Protein AF-A0A2E2Z7E1-F1 (afdb_monomer)

Secondary structure (DSSP, 8-state):
-EEGGG-EE-S-GGG--HHHHHHHHHHHHTT--PPEEEETT-EEEE-HHHHHHHHHHSSS-EE-EEEETT--HHHHHHHHHHHHHHHHHHHHHHHHHT--------------HHHHHHHHHHH-

Structure (mmCIF, N/CA/C/O backbone):
data_AF-A0A2E2Z7E1-F1
#
_entry.id   AF-A0A2E2Z7E1-F1
#
loop_
_atom_site.group_PDB
_atom_site.id
_atom_site.type_symbol
_atom_site.label_atom_id
_atom_site.label_alt_id
_atom_site.label_comp_id
_atom_site.label_asym_id
_atom_site.label_entity_id
_atom_site.label_seq_id
_atom_site.pdbx_PDB_ins_code
_atom_site.Cartn_x
_atom_site.Cartn_y
_atom_site.Cartn_z
_atom_site.occupancy
_atom_site.B_iso_or_equiv
_atom_site.auth_seq_id
_atom_site.auth_comp_id
_atom_site.auth_asym_id
_atom_site.auth_atom_id
_atom_site.pdbx_PDB_model_num
ATOM 1 N N . MET A 1 1 ? -12.398 -5.822 -0.061 1.00 83.50 1 MET A N 1
ATOM 2 C CA . MET A 1 1 ? -12.582 -4.404 0.315 1.00 83.50 1 MET A CA 1
ATOM 3 C C . MET A 1 1 ? -12.832 -4.373 1.804 1.00 83.50 1 MET A C 1
ATOM 5 O O . MET A 1 1 ? -13.406 -5.335 2.293 1.00 83.50 1 MET A O 1
ATOM 9 N N . GLU A 1 2 ? -12.399 -3.321 2.484 1.00 91.56 2 GLU A N 1
ATOM 10 C CA . GLU A 1 2 ? -12.551 -3.140 3.934 1.00 91.56 2 GLU A CA 1
ATOM 11 C C . GLU A 1 2 ? -12.683 -1.641 4.247 1.00 91.56 2 GLU A C 1
ATOM 13 O O . GLU A 1 2 ? -12.263 -0.828 3.424 1.00 91.56 2 GLU A O 1
ATOM 18 N N . LEU A 1 3 ? -13.276 -1.257 5.381 1.00 92.44 3 LEU A N 1
ATOM 19 C CA . LEU A 1 3 ? -13.330 0.150 5.799 1.00 92.44 3 LEU A CA 1
ATOM 20 C C . LEU A 1 3 ? -11.930 0.675 6.123 1.00 92.44 3 LEU A C 1
ATOM 22 O O . LEU A 1 3 ? -11.125 -0.017 6.746 1.00 92.44 3 LEU A O 1
ATOM 26 N N . ALA A 1 4 ? -11.640 1.913 5.721 1.00 90.69 4 ALA A N 1
ATOM 27 C CA . ALA A 1 4 ? -10.351 2.533 6.007 1.00 90.69 4 ALA A CA 1
ATOM 28 C C . ALA A 1 4 ? -10.091 2.640 7.519 1.00 90.69 4 ALA A C 1
ATOM 30 O O . ALA A 1 4 ? -8.958 2.434 7.954 1.00 90.69 4 ALA A O 1
ATOM 31 N N . SER A 1 5 ? -11.128 2.888 8.322 1.00 93.25 5 SER A N 1
ATOM 32 C CA . SER A 1 5 ? -11.037 2.931 9.787 1.00 93.25 5 SER A CA 1
ATOM 33 C C . SER A 1 5 ? -10.616 1.603 10.431 1.00 93.25 5 SER A C 1
ATOM 35 O O . SER A 1 5 ? -10.046 1.612 11.521 1.00 93.25 5 SER A O 1
ATOM 37 N N . ASN A 1 6 ? -10.845 0.471 9.756 1.00 94.50 6 ASN A N 1
ATOM 38 C CA . ASN A 1 6 ? -10.499 -0.860 10.257 1.00 94.50 6 ASN A CA 1
ATOM 39 C C . ASN A 1 6 ? -9.029 -1.235 10.009 1.00 94.50 6 ASN A C 1
ATOM 41 O O . ASN A 1 6 ? -8.553 -2.225 10.565 1.00 94.50 6 ASN A O 1
ATOM 45 N N . LEU A 1 7 ? -8.304 -0.477 9.178 1.00 93.75 7 LEU A N 1
ATOM 46 C CA . LEU A 1 7 ? -6.908 -0.767 8.854 1.00 93.75 7 LEU A CA 1
ATOM 47 C C . LEU A 1 7 ? -5.963 -0.150 9.889 1.00 93.75 7 LEU A C 1
ATOM 49 O O . LEU A 1 7 ? -6.107 1.015 10.262 1.00 93.75 7 LEU A O 1
ATOM 53 N N . GLN A 1 8 ? -4.962 -0.918 10.316 1.00 93.12 8 GLN A N 1
ATOM 54 C CA . GLN A 1 8 ? -4.042 -0.526 11.382 1.00 93.12 8 GLN A CA 1
ATOM 55 C C . GLN A 1 8 ? -2.685 -0.109 10.797 1.00 93.12 8 GLN A C 1
ATOM 57 O O . GLN A 1 8 ? -1.950 -0.954 10.286 1.00 93.12 8 GLN A O 1
ATOM 62 N N . PRO A 1 9 ? -2.312 1.181 10.820 1.00 92.12 9 PRO A N 1
ATOM 63 C CA . PRO A 1 9 ? -0.994 1.602 10.358 1.00 92.12 9 PRO A CA 1
ATOM 64 C C . PRO A 1 9 ? 0.110 1.051 11.270 1.00 92.12 9 PRO A C 1
ATOM 66 O O . PRO A 1 9 ? 0.034 1.199 12.488 1.00 92.12 9 PRO A O 1
ATOM 69 N N . CYS A 1 10 ? 1.156 0.457 10.684 1.00 87.88 10 CYS A N 1
ATOM 70 C CA . CYS A 1 10 ? 2.320 -0.023 11.442 1.00 87.88 10 CYS A CA 1
ATOM 71 C C . CYS A 1 10 ? 3.495 0.975 11.452 1.00 87.88 10 CYS A C 1
ATOM 73 O O . CYS A 1 10 ? 4.420 0.831 12.249 1.00 87.88 10 CYS A O 1
ATOM 75 N N . GLN A 1 11 ? 3.466 1.990 10.579 1.00 86.62 11 GLN A N 1
ATOM 76 C CA . GLN A 1 11 ? 4.446 3.082 10.538 1.00 86.62 11 GLN A CA 1
ATOM 77 C C . GLN A 1 11 ? 4.068 4.233 11.475 1.00 86.62 11 GLN A C 1
ATOM 79 O O . GLN A 1 11 ? 2.885 4.553 11.625 1.00 86.62 11 GLN A O 1
ATOM 84 N N . ASN A 1 12 ? 5.076 4.905 12.037 1.00 87.50 12 ASN A N 1
ATOM 85 C CA . ASN A 1 12 ? 4.867 6.086 12.870 1.00 87.50 12 ASN A CA 1
ATOM 86 C C . ASN A 1 12 ? 4.373 7.254 12.014 1.00 87.50 12 ASN A C 1
ATOM 88 O O . ASN A 1 12 ? 4.818 7.434 10.885 1.00 87.50 12 ASN A O 1
ATOM 92 N N . GLN A 1 13 ? 3.505 8.097 12.574 1.00 87.31 13 GLN A N 1
ATOM 93 C CA . GLN A 1 13 ? 2.973 9.278 11.878 1.00 87.31 13 GLN A CA 1
ATOM 94 C C . GLN A 1 13 ? 4.071 10.262 11.432 1.00 87.31 13 GLN A C 1
ATOM 96 O O . GLN A 1 13 ? 3.912 10.956 10.435 1.00 87.31 13 GLN A O 1
ATOM 101 N N . GLU A 1 14 ? 5.218 10.287 12.111 1.00 92.38 14 GLU A N 1
ATOM 102 C CA . GLU A 1 14 ? 6.371 11.120 11.734 1.00 92.38 14 GLU A CA 1
ATOM 103 C C . GLU A 1 14 ? 6.986 10.722 10.378 1.00 92.38 14 GLU A C 1
ATOM 105 O O . GLU A 1 14 ? 7.565 11.562 9.690 1.00 92.38 14 GLU A O 1
ATOM 110 N N . ASP A 1 15 ? 6.803 9.470 9.944 1.00 90.44 15 ASP A N 1
ATOM 111 C CA . ASP A 1 15 ? 7.285 8.967 8.651 1.00 90.44 15 ASP A CA 1
ATOM 112 C C . ASP A 1 15 ? 6.387 9.411 7.472 1.00 90.44 15 ASP A C 1
ATOM 114 O O . ASP A 1 15 ? 6.657 9.127 6.293 1.00 90.44 15 ASP A O 1
ATOM 118 N N . TYR A 1 16 ? 5.277 10.098 7.764 1.00 92.19 16 TYR A N 1
ATOM 119 C CA . TYR A 1 16 ? 4.256 10.429 6.783 1.00 92.19 16 TYR A CA 1
ATOM 120 C C . TYR A 1 16 ? 4.632 11.731 6.087 1.00 92.19 16 TYR A C 1
ATOM 122 O O . TYR A 1 16 ? 4.709 12.805 6.675 1.00 92.19 16 TYR A O 1
ATOM 130 N N . GLN A 1 17 ? 4.860 11.637 4.779 1.00 93.75 17 GLN A N 1
ATOM 131 C CA . GLN A 1 17 ? 5.264 12.780 3.973 1.00 93.75 17 GLN A CA 1
ATOM 132 C C . GLN A 1 17 ? 4.028 13.397 3.332 1.00 93.75 17 GLN A C 1
ATOM 134 O O . GLN A 1 17 ? 3.398 12.776 2.471 1.00 93.75 17 GLN A O 1
ATOM 139 N N . HIS A 1 18 ? 3.716 14.634 3.714 1.00 93.69 18 HIS A N 1
ATOM 140 C CA . HIS A 1 18 ? 2.547 15.353 3.209 1.00 93.69 18 HIS A CA 1
ATOM 141 C C . HIS A 1 18 ? 2.519 15.419 1.672 1.00 93.69 18 HIS A C 1
ATOM 143 O O . HIS A 1 18 ? 1.496 15.139 1.057 1.00 93.69 18 HIS A O 1
ATOM 149 N N . GLU A 1 19 ? 3.665 15.657 1.027 1.00 94.75 19 GLU A N 1
ATOM 150 C CA . GLU A 1 19 ? 3.772 15.675 -0.440 1.00 94.75 19 GLU A CA 1
ATOM 151 C C . GLU A 1 19 ? 3.325 14.355 -1.093 1.00 94.75 19 GLU A C 1
ATOM 153 O O . GLU A 1 19 ? 2.675 14.358 -2.142 1.00 94.75 19 GLU A O 1
ATOM 158 N N . LYS A 1 20 ? 3.628 13.209 -0.464 1.00 93.81 20 LYS A N 1
ATOM 159 C CA . LYS A 1 20 ? 3.196 11.893 -0.955 1.00 93.81 20 LYS A CA 1
ATOM 160 C C . LYS A 1 20 ? 1.689 11.716 -0.805 1.00 93.81 20 LYS A C 1
ATOM 162 O O . LYS A 1 20 ? 1.070 11.195 -1.728 1.00 93.81 20 LYS A O 1
ATOM 167 N N . ILE A 1 21 ? 1.108 12.163 0.307 1.00 94.19 21 ILE A N 1
ATOM 168 C CA . ILE A 1 21 ? -0.342 12.120 0.561 1.00 94.19 21 ILE A CA 1
ATOM 169 C C . ILE A 1 21 ? -1.076 12.949 -0.499 1.00 94.19 21 ILE A C 1
ATOM 171 O O . ILE A 1 21 ? -1.946 12.424 -1.195 1.00 94.19 21 ILE A O 1
ATOM 175 N N . THR A 1 22 ? -0.643 14.192 -0.721 1.00 94.31 22 THR A N 1
ATOM 176 C CA . THR A 1 22 ? -1.209 15.082 -1.746 1.00 94.31 22 THR A CA 1
ATOM 177 C C . THR A 1 22 ? -1.100 14.479 -3.143 1.00 94.31 22 THR A C 1
ATOM 179 O O . THR A 1 22 ? -2.066 14.475 -3.904 1.00 94.31 22 THR A O 1
ATOM 182 N N . ARG A 1 23 ? 0.046 13.874 -3.486 1.00 93.69 23 ARG A N 1
ATOM 183 C CA . ARG A 1 23 ? 0.197 13.166 -4.764 1.00 93.69 23 ARG A CA 1
ATOM 184 C C . ARG A 1 23 ? -0.792 12.004 -4.901 1.00 93.69 23 ARG A C 1
ATOM 186 O O . ARG A 1 23 ? -1.327 11.798 -5.988 1.00 93.69 23 ARG A O 1
ATOM 193 N N . LYS A 1 24 ? -1.038 11.234 -3.834 1.00 94.19 24 LYS A N 1
ATOM 194 C CA . LYS A 1 24 ? -2.019 10.135 -3.853 1.00 94.19 24 LYS A CA 1
ATOM 195 C C . LYS A 1 24 ? -3.450 10.640 -4.010 1.00 94.19 24 LYS A C 1
ATOM 197 O O . LYS A 1 24 ? -4.214 10.003 -4.728 1.00 94.19 24 LYS A O 1
ATOM 202 N N . TYR A 1 25 ? -3.781 11.786 -3.426 1.00 94.31 25 TYR A N 1
ATOM 203 C CA . TYR A 1 25 ? -5.082 12.427 -3.601 1.00 94.31 25 TYR A CA 1
ATOM 204 C C . TYR A 1 25 ? -5.345 12.817 -5.065 1.00 94.31 25 TYR A C 1
ATOM 206 O O . TYR A 1 25 ? -6.388 12.477 -5.623 1.00 94.31 25 TYR A O 1
ATOM 214 N N . GLU A 1 26 ? -4.373 13.441 -5.738 1.00 93.88 26 GLU A N 1
ATOM 215 C CA . GLU A 1 26 ? -4.515 13.800 -7.158 1.00 93.88 26 GLU A CA 1
ATOM 216 C C . GLU A 1 26 ? -4.616 12.569 -8.076 1.00 93.88 26 GLU A C 1
ATOM 2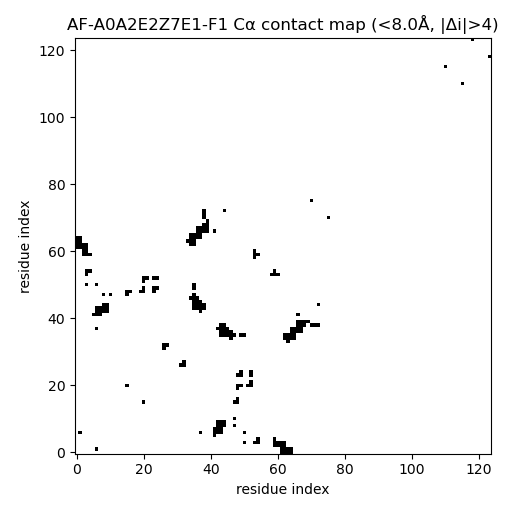18 O O . GLU A 1 26 ? -5.405 12.567 -9.020 1.00 93.88 26 GLU A O 1
ATOM 223 N N . MET A 1 27 ? -3.8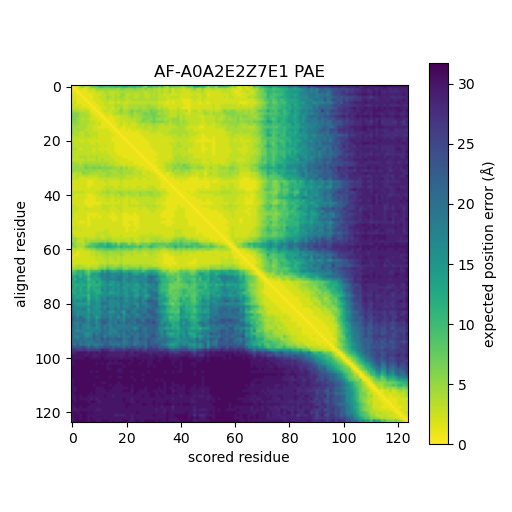86 11.486 -7.776 1.00 91.06 27 MET A N 1
ATOM 224 C CA . MET A 1 27 ? -4.036 10.210 -8.496 1.00 91.06 27 MET A CA 1
ATOM 225 C C . MET A 1 27 ? -5.438 9.611 -8.309 1.00 91.06 27 MET A C 1
ATOM 227 O O . MET A 1 27 ? -6.052 9.140 -9.268 1.00 91.06 27 MET A O 1
ATOM 231 N N . PHE A 1 28 ? -5.981 9.676 -7.093 1.00 90.38 28 PHE A N 1
ATOM 232 C CA . PHE A 1 28 ? -7.309 9.149 -6.797 1.00 90.38 28 PHE A CA 1
ATOM 233 C C . PHE A 1 28 ? -8.413 9.876 -7.576 1.00 90.38 28 PHE A C 1
ATOM 235 O O . PHE A 1 28 ? -9.303 9.227 -8.124 1.00 90.38 28 PHE A O 1
ATOM 242 N N . LYS A 1 29 ? -8.324 11.208 -7.711 1.00 89.94 29 LYS A N 1
ATOM 243 C CA . LYS A 1 29 ? -9.284 12.015 -8.492 1.00 89.94 29 LYS A CA 1
ATOM 244 C C . LYS A 1 29 ? -9.414 11.577 -9.949 1.00 89.94 29 LYS A C 1
ATOM 246 O O . LYS A 1 29 ? -10.489 11.711 -10.527 1.00 89.94 29 LYS A O 1
ATOM 251 N N . VAL A 1 30 ? -8.336 11.065 -10.542 1.00 92.81 30 VAL A N 1
ATOM 252 C CA . VAL A 1 30 ? -8.332 10.551 -11.922 1.00 92.81 30 VAL A CA 1
ATOM 253 C C . VAL A 1 30 ? -8.637 9.049 -11.997 1.00 92.81 30 VAL A C 1
ATOM 255 O O . VAL A 1 30 ? -8.418 8.423 -13.032 1.00 92.81 30 VAL A O 1
ATOM 258 N N . GLY A 1 31 ? -9.145 8.460 -10.910 1.00 86.06 31 GLY A N 1
ATOM 259 C CA . GLY A 1 31 ? -9.536 7.053 -10.831 1.00 86.06 31 GLY A CA 1
ATOM 260 C C . GLY A 1 31 ? -8.370 6.079 -10.649 1.00 86.06 31 GLY A C 1
ATOM 261 O O . GLY A 1 31 ? -8.558 4.877 -10.822 1.00 86.06 31 GLY A O 1
ATOM 262 N N . GLN A 1 32 ? -7.169 6.560 -10.312 1.00 87.75 32 GLN A N 1
ATOM 263 C CA . GLN A 1 32 ? -6.014 5.702 -10.047 1.00 87.75 32 GLN A CA 1
ATOM 264 C C . GLN A 1 32 ? -5.879 5.440 -8.548 1.00 87.75 32 GLN A C 1
ATOM 266 O O . GLN A 1 32 ? -5.433 6.299 -7.785 1.00 87.75 32 GLN A O 1
ATOM 271 N N . PHE A 1 33 ? -6.229 4.225 -8.131 1.00 88.19 33 PHE A N 1
ATOM 272 C CA . PHE A 1 33 ? -6.024 3.769 -6.764 1.00 88.19 33 PHE A CA 1
ATOM 273 C C . PHE A 1 33 ? -5.500 2.340 -6.739 1.00 88.19 33 PHE A C 1
ATOM 275 O O . PHE A 1 33 ? -6.218 1.382 -7.022 1.00 88.19 33 PHE A O 1
ATOM 282 N N . ASP A 1 34 ? -4.237 2.207 -6.358 1.00 89.12 34 ASP A N 1
ATOM 283 C CA . ASP A 1 34 ? -3.657 0.912 -6.040 1.00 89.12 34 ASP A CA 1
ATOM 284 C C . ASP A 1 34 ? -4.266 0.395 -4.717 1.00 89.12 34 ASP A C 1
ATOM 286 O O . ASP A 1 34 ? -4.478 1.198 -3.799 1.00 89.12 34 ASP A O 1
ATOM 290 N N . PRO A 1 35 ? -4.477 -0.919 -4.541 1.00 90.62 35 PRO A N 1
ATOM 291 C CA . PRO A 1 35 ? -4.982 -1.492 -3.292 1.00 90.62 35 PRO A CA 1
ATOM 292 C C . PRO A 1 35 ? -3.977 -1.389 -2.137 1.00 90.62 35 PRO A C 1
ATOM 294 O O . PRO A 1 35 ? -2.759 -1.465 -2.342 1.00 90.62 35 PRO A O 1
ATOM 297 N N . ILE A 1 36 ? -4.477 -1.229 -0.911 1.00 92.88 36 ILE A N 1
ATOM 298 C CA . ILE A 1 36 ? -3.654 -1.258 0.308 1.00 92.88 36 ILE A CA 1
ATOM 299 C C . ILE A 1 36 ? -3.304 -2.714 0.626 1.00 92.88 36 ILE A C 1
ATOM 301 O O . ILE A 1 36 ? -4.168 -3.584 0.587 1.00 92.88 36 ILE A O 1
ATOM 305 N N . ILE A 1 37 ? -2.036 -2.990 0.915 1.00 91.69 37 ILE A N 1
ATOM 306 C CA . ILE A 1 37 ? -1.584 -4.337 1.271 1.00 91.69 37 ILE A CA 1
ATOM 307 C C . ILE A 1 37 ? -1.582 -4.434 2.787 1.00 91.69 37 ILE A C 1
ATOM 309 O O . ILE A 1 37 ? -0.981 -3.584 3.452 1.00 91.69 37 ILE A O 1
ATOM 313 N N . VAL A 1 38 ? -2.239 -5.461 3.310 1.00 90.50 38 VAL A N 1
ATOM 314 C CA . VAL A 1 38 ? -2.384 -5.716 4.742 1.00 90.50 38 VAL A CA 1
ATOM 315 C C . VAL A 1 38 ? -2.009 -7.154 5.084 1.00 90.50 38 VAL A C 1
ATOM 317 O O . VAL A 1 38 ? -2.011 -8.024 4.210 1.00 90.50 38 VAL A O 1
ATOM 320 N N . ASP A 1 39 ? -1.686 -7.406 6.346 1.00 88.38 39 ASP A N 1
ATOM 321 C CA . ASP A 1 39 ? -1.564 -8.761 6.881 1.00 88.38 39 ASP A CA 1
ATOM 322 C C . ASP A 1 39 ? -2.924 -9.323 7.346 1.00 88.38 39 ASP A C 1
ATOM 324 O O . ASP A 1 39 ? -3.965 -8.665 7.260 1.00 88.38 39 ASP A O 1
ATOM 328 N N . TYR A 1 40 ? -2.912 -10.553 7.865 1.00 86.94 40 TYR A N 1
ATOM 329 C CA . TYR A 1 40 ? -4.103 -11.242 8.376 1.00 86.94 40 TYR A CA 1
ATOM 330 C C . TYR A 1 40 ? -4.765 -10.560 9.592 1.00 86.94 40 TYR A C 1
ATOM 332 O O . TYR A 1 40 ? -5.888 -10.914 9.948 1.00 86.94 40 TYR A O 1
ATOM 340 N N . GLN A 1 41 ? -4.088 -9.610 10.241 1.00 88.88 41 GLN A N 1
ATOM 341 C CA . GLN A 1 41 ? -4.603 -8.825 11.368 1.00 88.88 41 GLN A CA 1
ATOM 342 C C . GLN A 1 41 ? -5.050 -7.420 10.939 1.00 88.88 41 GLN A C 1
ATOM 344 O O . GLN A 1 41 ? -5.404 -6.612 11.793 1.00 88.88 41 GLN A O 1
ATOM 349 N N . MET A 1 42 ? -5.074 -7.137 9.630 1.00 91.50 42 MET A N 1
ATOM 350 C CA . MET A 1 42 ? -5.361 -5.823 9.045 1.00 91.50 42 MET A CA 1
ATOM 351 C C . MET A 1 42 ? -4.305 -4.752 9.354 1.00 91.50 42 MET A C 1
ATOM 353 O O . MET A 1 42 ? -4.576 -3.558 9.185 1.00 91.50 42 MET A O 1
ATOM 357 N N . ASN A 1 43 ? -3.084 -5.146 9.734 1.00 91.06 43 ASN A N 1
ATOM 358 C CA . ASN A 1 43 ? -1.967 -4.209 9.784 1.00 91.06 43 ASN A CA 1
ATOM 359 C C . ASN A 1 43 ? -1.540 -3.852 8.364 1.00 91.06 43 ASN A C 1
ATOM 361 O O . ASN A 1 43 ? -1.352 -4.723 7.513 1.00 91.06 43 ASN A O 1
ATOM 365 N N . ILE A 1 44 ? -1.347 -2.567 8.101 1.00 91.25 44 ILE A N 1
ATOM 366 C CA . ILE A 1 44 ? -0.924 -2.066 6.800 1.00 91.25 44 ILE A CA 1
ATOM 367 C C . ILE A 1 44 ? 0.539 -2.430 6.590 1.00 91.25 44 ILE A C 1
ATOM 369 O O . ILE A 1 44 ? 1.419 -1.939 7.280 1.00 91.25 44 ILE A O 1
ATOM 373 N N . VAL A 1 45 ? 0.815 -3.237 5.575 1.00 89.00 45 VAL A N 1
ATOM 374 C CA . VAL A 1 45 ? 2.178 -3.550 5.137 1.00 89.00 45 VAL A CA 1
ATOM 375 C C . VAL A 1 45 ? 2.644 -2.526 4.107 1.00 89.00 45 VAL A C 1
ATOM 377 O O . VAL A 1 45 ? 3.782 -2.060 4.131 1.00 89.00 45 VAL A O 1
ATOM 380 N N . CYS A 1 46 ? 1.749 -2.124 3.202 1.00 89.62 46 CYS A N 1
ATOM 381 C CA . CYS A 1 46 ? 2.034 -1.107 2.200 1.00 89.62 46 CYS A CA 1
ATOM 382 C C . CYS A 1 46 ? 0.789 -0.286 1.879 1.00 89.62 46 CYS A C 1
ATOM 384 O O . CYS A 1 46 ? -0.296 -0.816 1.658 1.00 89.62 46 CYS A O 1
ATOM 386 N N . GLY A 1 47 ? 0.972 1.029 1.757 1.00 92.69 47 GLY A N 1
ATOM 387 C CA . GLY A 1 47 ? -0.108 1.961 1.442 1.00 92.69 47 GLY A CA 1
ATOM 388 C C . GLY A 1 47 ? -0.439 2.967 2.536 1.00 92.69 47 GLY A C 1
ATOM 389 O O . GLY A 1 47 ? -1.452 3.636 2.399 1.00 92.69 47 GLY A O 1
ATOM 390 N N . HIS A 1 48 ? 0.420 3.149 3.540 1.00 94.88 48 HIS A N 1
ATOM 391 C CA . HIS A 1 48 ? 0.245 4.118 4.630 1.00 94.88 48 HIS A CA 1
ATOM 392 C C . HIS A 1 48 ? -0.174 5.527 4.166 1.00 94.88 48 HIS A C 1
ATOM 394 O O . HIS A 1 48 ? -1.190 6.040 4.616 1.00 94.88 48 HIS A O 1
ATOM 400 N N . HIS A 1 49 ? 0.501 6.132 3.176 1.00 94.75 49 HIS A N 1
ATOM 401 C CA . HIS A 1 49 ? 0.088 7.456 2.666 1.00 94.75 49 HIS A CA 1
ATOM 402 C C . HIS A 1 49 ? -1.258 7.442 1.923 1.00 94.75 49 HIS A C 1
ATOM 404 O O . HIS A 1 49 ? -1.929 8.466 1.878 1.00 94.75 49 HIS A O 1
ATOM 410 N N . ARG A 1 50 ? -1.662 6.309 1.324 1.00 94.12 50 ARG A N 1
ATOM 411 C CA . ARG A 1 50 ? -2.995 6.163 0.703 1.00 94.12 50 ARG A CA 1
ATOM 412 C C . ARG A 1 50 ? -4.071 6.041 1.772 1.00 94.12 50 ARG A C 1
ATOM 414 O O . ARG A 1 50 ? -5.118 6.651 1.629 1.00 94.12 50 ARG A O 1
ATOM 421 N N . HIS A 1 51 ? -3.794 5.279 2.825 1.00 95.19 51 HIS A N 1
ATOM 422 C CA . HIS A 1 51 ? -4.664 5.162 3.989 1.00 95.19 51 HIS A CA 1
ATOM 423 C C . HIS A 1 51 ? -4.876 6.521 4.661 1.00 95.19 51 HIS A C 1
ATOM 425 O O . HIS A 1 51 ? -6.019 6.945 4.783 1.00 95.19 51 HIS A O 1
ATOM 431 N N . GLN A 1 52 ? -3.797 7.256 4.957 1.00 95.00 52 GLN A N 1
ATOM 432 C CA . GLN A 1 52 ? -3.896 8.605 5.524 1.00 95.00 52 GLN A CA 1
ATOM 433 C C . GLN A 1 52 ? -4.671 9.556 4.609 1.00 95.00 52 GLN A C 1
ATOM 435 O O . GLN A 1 52 ? -5.552 10.266 5.071 1.00 95.00 52 GLN A O 1
ATOM 440 N N . MET A 1 53 ? -4.400 9.520 3.300 1.00 94.88 53 MET A N 1
ATOM 441 C CA . MET A 1 53 ? -5.148 10.315 2.322 1.00 94.88 53 MET A CA 1
ATOM 442 C C . MET A 1 53 ? -6.654 10.021 2.369 1.00 94.88 53 MET A C 1
ATOM 444 O O . MET A 1 53 ? -7.455 10.944 2.292 1.00 94.88 53 MET A O 1
ATOM 448 N N . ILE A 1 54 ? -7.063 8.759 2.521 1.00 93.88 54 ILE A N 1
ATOM 449 C CA . ILE A 1 54 ? -8.487 8.426 2.643 1.00 93.88 54 ILE A CA 1
ATOM 450 C C . ILE A 1 54 ? -9.068 9.056 3.915 1.00 93.88 54 ILE A C 1
ATOM 452 O O . ILE A 1 54 ? -10.094 9.720 3.827 1.00 93.88 54 ILE A O 1
ATOM 456 N N . LEU A 1 55 ? -8.393 8.907 5.059 1.00 92.19 55 LEU A N 1
ATOM 457 C CA . LEU A 1 55 ? -8.861 9.444 6.343 1.00 92.19 55 LEU A CA 1
ATOM 458 C C . LEU A 1 55 ? -8.926 10.980 6.380 1.00 92.19 55 LEU A C 1
ATOM 460 O O . LEU A 1 55 ? -9.791 11.535 7.051 1.00 92.19 55 LEU A O 1
ATOM 464 N N . ASP A 1 56 ? -8.027 11.663 5.669 1.00 92.69 56 ASP A N 1
ATOM 465 C CA . ASP A 1 56 ? -7.961 13.128 5.649 1.00 92.69 56 ASP A CA 1
ATOM 466 C C . ASP A 1 56 ? -9.071 13.764 4.792 1.00 92.69 56 ASP A C 1
ATOM 468 O O . ASP A 1 56 ? -9.503 14.885 5.070 1.00 92.69 56 ASP A O 1
ATOM 472 N N . TYR A 1 57 ? -9.508 13.084 3.724 1.00 90.12 57 TYR A N 1
ATOM 473 C CA . TYR A 1 57 ? -10.351 13.682 2.678 1.00 90.12 57 TYR A CA 1
ATOM 474 C C . TYR A 1 57 ? -11.724 13.027 2.501 1.00 90.12 57 TYR A C 1
ATOM 476 O O . TYR A 1 57 ? -12.582 13.615 1.837 1.00 90.12 57 TYR A O 1
ATOM 484 N N . TYR A 1 58 ? -11.942 11.833 3.049 1.00 87.75 58 TYR A N 1
ATOM 485 C CA . TYR A 1 58 ? -13.164 11.063 2.853 1.00 87.75 58 TYR A CA 1
ATOM 486 C C . TYR A 1 58 ? -13.694 10.544 4.190 1.00 87.75 58 TYR A C 1
ATOM 488 O O . TYR A 1 58 ? -12.935 10.076 5.037 1.00 87.75 58 TYR A O 1
ATOM 496 N N . ASP A 1 59 ? -15.017 10.580 4.353 1.00 85.25 59 ASP A N 1
ATOM 497 C CA . ASP A 1 59 ? -15.681 9.837 5.426 1.00 85.25 59 ASP A CA 1
ATOM 498 C C . ASP A 1 59 ? -15.393 8.343 5.264 1.00 85.25 59 ASP A C 1
ATOM 500 O O . ASP A 1 59 ? -15.137 7.897 4.146 1.00 85.25 59 ASP A O 1
ATOM 504 N N . ASP A 1 60 ? -15.437 7.581 6.360 1.00 84.62 60 ASP A N 1
ATOM 505 C CA . ASP A 1 60 ? -15.005 6.180 6.435 1.00 84.62 60 ASP A CA 1
ATOM 506 C C . ASP A 1 60 ? -15.463 5.328 5.232 1.00 84.62 60 ASP A C 1
ATOM 508 O O . ASP A 1 60 ? -16.585 4.818 5.168 1.00 84.62 60 ASP A O 1
ATOM 512 N N . THR A 1 61 ? -14.581 5.236 4.234 1.00 87.88 61 THR A N 1
ATOM 513 C CA . THR A 1 61 ? -14.888 4.733 2.893 1.00 87.88 61 THR A CA 1
ATOM 514 C C . THR A 1 61 ? -14.28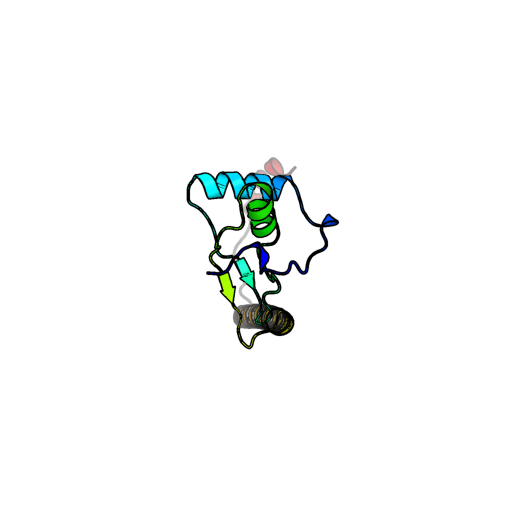8 3.340 2.736 1.00 87.88 61 THR A C 1
ATOM 516 O O . THR A 1 61 ? -13.139 3.119 3.132 1.00 87.88 61 THR A O 1
ATOM 519 N N . PRO A 1 62 ? -15.015 2.387 2.125 1.00 90.69 62 PRO A N 1
ATOM 520 C CA . PRO A 1 62 ? -14.452 1.088 1.805 1.00 90.69 62 PRO A CA 1
ATOM 521 C C . PRO A 1 62 ? -13.341 1.220 0.760 1.00 90.69 62 PRO A C 1
ATOM 523 O O . PRO A 1 62 ? -13.540 1.759 -0.329 1.00 90.69 62 PRO A O 1
ATOM 526 N N . VAL A 1 63 ? -12.173 0.671 1.077 1.00 91.44 63 VAL A N 1
ATOM 527 C CA . VAL A 1 63 ? -10.987 0.676 0.221 1.00 91.44 63 VAL A CA 1
ATOM 528 C C . VAL A 1 63 ? -10.664 -0.733 -0.278 1.00 91.44 63 VAL A C 1
ATOM 530 O O . VAL A 1 63 ? -10.900 -1.733 0.415 1.00 91.44 63 VAL A O 1
ATOM 533 N N . PRO A 1 64 ? -10.131 -0.871 -1.503 1.00 91.75 64 PRO A N 1
ATOM 534 C CA . PRO A 1 64 ? -9.611 -2.144 -1.969 1.00 91.75 64 PRO A CA 1
ATOM 535 C C . PRO A 1 64 ? -8.347 -2.508 -1.185 1.00 91.75 64 PRO A C 1
ATOM 537 O O . PRO A 1 64 ? -7.418 -1.705 -1.056 1.00 91.75 64 PRO A O 1
ATOM 540 N N . ILE A 1 65 ? -8.323 -3.745 -0.691 1.00 91.75 65 ILE A N 1
ATOM 541 C CA . ILE A 1 65 ? -7.200 -4.314 0.051 1.00 91.75 65 ILE A CA 1
ATOM 542 C C . ILE A 1 65 ? -6.722 -5.611 -0.601 1.00 91.75 65 ILE A C 1
ATOM 544 O O . ILE A 1 65 ? -7.522 -6.335 -1.198 1.00 91.75 65 ILE A O 1
ATOM 548 N N . ILE A 1 66 ? -5.433 -5.900 -0.452 1.00 90.12 66 ILE A N 1
ATOM 549 C CA . ILE A 1 66 ? -4.833 -7.219 -0.661 1.00 90.12 66 ILE A CA 1
ATOM 550 C C . ILE A 1 66 ? -4.410 -7.720 0.717 1.00 90.12 66 ILE A C 1
ATOM 552 O O . ILE A 1 66 ? -3.523 -7.133 1.333 1.00 90.12 66 ILE A O 1
ATOM 556 N N . CYS A 1 67 ? -5.053 -8.783 1.193 1.00 88.50 67 CYS A N 1
ATOM 557 C CA . CYS A 1 67 ? -4.685 -9.442 2.442 1.00 88.50 67 CYS A CA 1
ATOM 558 C C . CYS A 1 67 ? -3.657 -10.540 2.156 1.00 88.50 67 CYS A C 1
ATOM 560 O O . CYS A 1 67 ? -3.908 -11.425 1.335 1.00 88.50 67 CYS A O 1
ATOM 562 N N . MET A 1 68 ? -2.504 -10.482 2.819 1.00 83.38 68 MET A N 1
ATOM 563 C CA . MET A 1 68 ? -1.500 -11.542 2.791 1.00 83.38 68 MET A CA 1
ATOM 564 C C . MET A 1 68 ? -1.815 -12.562 3.890 1.00 83.38 68 MET A C 1
ATOM 566 O O . MET A 1 68 ? -1.298 -12.495 5.005 1.00 83.38 68 MET A O 1
ATOM 570 N N . GLU A 1 69 ? -2.711 -13.502 3.592 1.00 73.19 69 GLU A N 1
ATOM 571 C CA . GLU A 1 69 ? -3.015 -14.601 4.509 1.00 73.19 69 GLU A CA 1
ATOM 572 C C . GLU A 1 69 ? -1.856 -15.605 4.552 1.00 73.19 69 GLU A C 1
ATOM 574 O O . GLU A 1 69 ? -1.398 -16.095 3.521 1.00 73.19 69 GLU A O 1
ATOM 579 N N . GLY A 1 70 ? -1.377 -15.918 5.760 1.00 69.31 70 GLY A N 1
ATOM 580 C CA . GLY A 1 70 ? -0.326 -16.918 5.974 1.00 69.31 70 GLY A CA 1
ATOM 581 C C . GLY A 1 70 ? 1.086 -16.495 5.552 1.00 69.31 70 GLY A C 1
ATOM 582 O O . GLY A 1 70 ? 1.981 -17.336 5.569 1.00 69.31 70 GLY A O 1
ATOM 583 N N . VAL A 1 71 ? 1.293 -15.223 5.192 1.00 65.50 71 VAL A N 1
ATOM 584 C CA . VAL A 1 71 ? 2.603 -14.667 4.821 1.00 65.50 71 VAL A CA 1
ATOM 585 C C . VAL A 1 71 ? 2.835 -13.386 5.617 1.00 65.50 71 VAL A C 1
ATOM 587 O O . VAL A 1 71 ? 2.183 -12.368 5.378 1.00 65.50 71 VAL A O 1
ATOM 590 N N . GLY A 1 72 ? 3.750 -13.436 6.585 1.00 66.31 72 GLY A N 1
ATOM 591 C CA . GLY A 1 72 ? 4.162 -12.260 7.345 1.00 66.31 72 GLY A CA 1
ATOM 592 C C . GLY A 1 72 ? 5.130 -11.382 6.552 1.00 66.31 72 GLY A C 1
ATOM 593 O O . GLY A 1 72 ? 5.759 -11.825 5.591 1.00 66.31 72 GLY A O 1
ATOM 594 N N . ILE A 1 73 ? 5.315 -10.129 6.979 1.00 68.94 73 ILE A N 1
ATOM 595 C CA . ILE A 1 73 ? 6.322 -9.235 6.377 1.00 68.94 73 ILE A CA 1
ATOM 596 C C . ILE A 1 73 ? 7.736 -9.825 6.454 1.00 68.94 73 ILE A C 1
ATOM 598 O O . ILE A 1 73 ? 8.522 -9.668 5.526 1.00 68.94 73 ILE A O 1
ATOM 602 N N . GLU A 1 74 ? 8.041 -10.571 7.516 1.00 70.50 74 GLU A N 1
ATOM 603 C CA . GLU A 1 74 ? 9.310 -11.288 7.665 1.00 70.50 74 GLU A CA 1
ATOM 604 C C . GLU A 1 74 ? 9.525 -12.319 6.552 1.00 70.50 74 GLU A C 1
ATOM 606 O O . GLU A 1 74 ? 10.640 -12.473 6.060 1.00 70.50 74 GLU A O 1
ATOM 611 N N . ASP A 1 75 ? 8.462 -13.004 6.130 1.00 72.12 75 ASP A N 1
ATOM 612 C CA . ASP A 1 75 ? 8.516 -13.989 5.051 1.00 72.12 75 ASP A CA 1
ATOM 613 C C . ASP A 1 75 ? 8.707 -13.303 3.694 1.00 72.12 75 ASP A C 1
ATOM 615 O O . ASP A 1 75 ? 9.477 -13.781 2.862 1.00 72.12 75 ASP A O 1
ATOM 619 N N . VAL A 1 76 ? 8.079 -12.137 3.494 1.00 70.69 76 VAL A N 1
ATOM 620 C CA . VAL A 1 76 ? 8.280 -11.299 2.299 1.00 70.69 76 VAL A CA 1
ATOM 621 C C . VAL A 1 76 ? 9.721 -10.793 2.219 1.00 70.69 76 VAL A C 1
ATOM 623 O O . VAL A 1 76 ? 10.333 -10.859 1.152 1.00 70.69 76 VAL A O 1
ATOM 626 N N . VAL A 1 77 ? 10.284 -10.322 3.336 1.00 74.44 77 VAL A N 1
ATOM 627 C CA . VAL A 1 77 ? 11.682 -9.868 3.407 1.00 74.44 77 VAL A CA 1
ATOM 628 C C . VAL A 1 77 ? 12.635 -11.025 3.110 1.00 74.44 77 VAL A C 1
ATOM 630 O O . VAL A 1 77 ? 13.469 -10.899 2.217 1.00 74.44 77 VAL A O 1
ATOM 633 N N . LYS A 1 78 ? 12.458 -12.183 3.762 1.00 75.19 78 LYS A N 1
ATOM 634 C CA . LYS A 1 78 ? 13.276 -13.386 3.511 1.00 75.19 78 LYS A CA 1
ATOM 635 C C . LYS A 1 78 ? 13.198 -13.852 2.060 1.00 75.19 78 LYS A C 1
ATOM 637 O O . LYS A 1 78 ? 14.213 -14.246 1.483 1.00 75.19 78 LYS A O 1
ATOM 642 N N . TYR A 1 79 ? 12.006 -13.819 1.460 1.00 75.38 79 TYR A N 1
ATOM 643 C CA . TYR A 1 79 ? 11.825 -14.152 0.048 1.00 75.38 79 TYR A CA 1
ATOM 644 C C . TYR A 1 79 ? 12.604 -13.187 -0.851 1.00 75.38 79 TYR A C 1
ATOM 646 O O . TYR A 1 79 ? 13.312 -13.631 -1.752 1.00 75.38 79 TYR A O 1
ATOM 654 N N . TYR A 1 80 ? 12.516 -11.881 -0.589 1.00 76.88 80 TYR A N 1
ATOM 655 C CA . TYR A 1 80 ? 13.225 -10.869 -1.368 1.00 76.88 80 TYR A CA 1
ATOM 656 C C . TYR A 1 80 ? 14.749 -11.006 -1.250 1.00 76.88 80 TYR A C 1
ATOM 658 O O . TYR A 1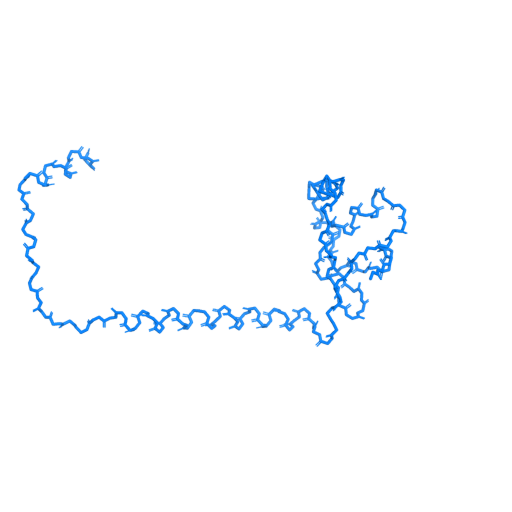 80 ? 15.443 -10.997 -2.262 1.00 76.88 80 TYR A O 1
ATOM 666 N N . GLU A 1 81 ? 15.272 -11.209 -0.040 1.00 79.94 81 GLU A N 1
ATOM 667 C CA . GLU A 1 81 ? 16.699 -11.470 0.184 1.00 79.94 81 GLU A CA 1
ATOM 668 C C . GLU A 1 81 ? 17.166 -12.724 -0.567 1.00 79.94 81 GLU A C 1
ATOM 670 O O . GLU A 1 81 ? 18.181 -12.691 -1.264 1.00 79.94 81 GLU A O 1
ATOM 675 N N . SER A 1 82 ? 16.390 -13.811 -0.494 1.00 73.62 82 SER A N 1
ATOM 676 C CA . SER A 1 82 ? 16.680 -15.062 -1.211 1.00 73.62 82 SER A CA 1
ATOM 677 C C . SER A 1 82 ? 16.656 -14.874 -2.730 1.00 73.62 82 SER A C 1
ATOM 679 O O . SER A 1 82 ? 17.490 -15.437 -3.437 1.00 73.62 82 SER A O 1
ATOM 681 N N . TYR A 1 83 ? 15.719 -14.071 -3.238 1.00 82.56 83 TYR A N 1
ATOM 682 C CA . TYR A 1 83 ? 15.628 -13.724 -4.654 1.00 82.56 83 TYR A CA 1
ATOM 683 C C . TYR A 1 83 ? 16.853 -12.928 -5.125 1.00 82.56 83 TYR A C 1
ATOM 685 O O . TYR A 1 83 ? 17.428 -13.259 -6.161 1.00 82.56 83 TYR A O 1
ATOM 693 N N . CYS A 1 84 ? 17.286 -11.923 -4.358 1.00 84.38 84 CYS A N 1
ATOM 694 C CA . CYS A 1 84 ? 18.490 -11.150 -4.663 1.00 84.38 84 CYS A CA 1
ATOM 695 C C . CYS A 1 84 ? 19.738 -12.043 -4.690 1.00 84.38 84 CYS A C 1
ATOM 697 O O . CYS A 1 84 ? 20.459 -12.034 -5.682 1.00 84.38 84 CYS A O 1
ATOM 699 N N . LEU A 1 85 ? 19.931 -12.887 -3.668 1.00 84.19 85 LEU A N 1
ATOM 700 C CA . LEU A 1 85 ? 21.048 -13.838 -3.614 1.00 84.19 85 LEU A CA 1
ATOM 701 C C . LEU A 1 85 ? 21.044 -14.816 -4.796 1.00 84.19 85 LEU A C 1
ATOM 703 O O . LEU A 1 85 ? 22.096 -15.142 -5.340 1.00 84.19 85 LEU A O 1
ATOM 707 N N . HIS A 1 86 ? 19.864 -15.292 -5.203 1.00 83.19 86 HIS A N 1
ATOM 708 C CA . HIS A 1 86 ? 19.738 -16.157 -6.371 1.00 83.19 86 HIS A CA 1
ATOM 709 C C . HIS A 1 86 ? 20.144 -15.438 -7.661 1.00 83.19 86 HIS A C 1
ATOM 711 O O . HIS A 1 86 ? 20.838 -16.023 -8.489 1.00 83.19 86 HIS A O 1
ATOM 717 N N . ASN A 1 87 ? 19.724 -14.183 -7.827 1.00 85.31 87 ASN A N 1
ATOM 718 C CA . ASN A 1 87 ? 20.087 -13.371 -8.982 1.00 85.31 87 ASN A CA 1
ATOM 719 C C . ASN A 1 87 ? 21.602 -13.115 -9.034 1.00 85.31 87 ASN A C 1
ATOM 721 O O . ASN A 1 87 ? 22.209 -13.302 -10.084 1.00 85.31 87 ASN A O 1
ATOM 725 N N . ASP A 1 88 ? 22.223 -12.781 -7.902 1.00 86.94 88 ASP A N 1
ATOM 726 C CA . ASP A 1 88 ? 23.676 -12.590 -7.812 1.00 86.94 88 ASP A CA 1
ATOM 727 C C . ASP A 1 88 ? 24.426 -13.875 -8.199 1.00 86.94 88 ASP A C 1
ATOM 729 O O . ASP A 1 88 ? 25.297 -13.851 -9.066 1.00 86.94 88 ASP A O 1
ATOM 733 N N . ALA A 1 89 ? 24.004 -15.029 -7.668 1.00 82.81 89 ALA A N 1
ATOM 734 C CA . ALA A 1 89 ? 24.590 -16.322 -8.022 1.00 82.81 89 ALA A CA 1
ATOM 735 C C . ALA A 1 89 ? 24.417 -16.679 -9.513 1.00 82.81 89 ALA A C 1
ATOM 737 O O . ALA A 1 89 ? 25.301 -17.296 -10.109 1.00 82.81 89 ALA A O 1
ATOM 738 N N . GLN A 1 90 ? 23.292 -16.303 -10.135 1.00 84.19 90 GLN A N 1
ATOM 739 C CA . GLN A 1 90 ? 23.105 -16.467 -11.581 1.00 84.19 90 GLN A CA 1
ATOM 740 C C . GLN A 1 90 ? 24.065 -15.582 -12.384 1.00 84.19 90 GLN A C 1
ATOM 742 O O . GLN A 1 90 ? 24.602 -16.038 -13.393 1.00 84.19 90 GLN A O 1
ATOM 747 N N . MET A 1 91 ? 24.286 -14.339 -11.950 1.00 85.94 91 MET A N 1
ATOM 748 C CA . MET A 1 91 ? 25.211 -13.416 -12.609 1.00 85.94 91 MET A CA 1
ATOM 749 C C . MET A 1 91 ? 26.665 -13.883 -12.490 1.00 85.94 91 MET A C 1
ATOM 751 O O . MET A 1 91 ? 27.381 -13.848 -13.491 1.00 85.94 91 MET A O 1
ATOM 755 N N . ASP A 1 92 ? 27.072 -14.386 -11.323 1.00 84.81 92 ASP A N 1
ATOM 756 C CA . ASP A 1 92 ? 28.401 -14.974 -11.113 1.00 84.81 92 ASP A CA 1
ATOM 757 C C . ASP A 1 92 ? 28.607 -16.204 -12.005 1.00 84.81 92 ASP A C 1
ATOM 759 O O . ASP A 1 92 ? 29.595 -16.292 -12.734 1.00 84.81 92 ASP A O 1
ATOM 763 N N . TRP A 1 93 ? 27.628 -17.114 -12.047 1.00 83.88 93 TRP A N 1
ATOM 764 C CA . TRP A 1 93 ? 27.684 -18.283 -12.926 1.00 83.88 93 TRP A CA 1
ATOM 765 C C . TRP A 1 93 ? 27.791 -17.892 -14.408 1.00 83.88 93 TRP A C 1
ATOM 767 O O . TRP A 1 93 ? 28.585 -18.473 -15.146 1.00 83.88 93 TRP A O 1
ATOM 777 N N . LEU A 1 94 ? 27.029 -16.890 -14.863 1.00 86.25 94 LEU A N 1
ATOM 778 C CA . LEU A 1 94 ? 27.135 -16.373 -16.232 1.00 86.25 94 LEU A CA 1
ATOM 779 C C . LEU A 1 94 ? 28.519 -15.772 -16.515 1.00 86.25 94 LEU A C 1
ATOM 781 O O . LEU A 1 94 ? 29.041 -15.960 -17.613 1.00 86.25 94 LEU A O 1
ATOM 785 N N . ALA A 1 95 ? 29.119 -15.075 -15.547 1.00 81.31 95 ALA A N 1
ATOM 786 C CA . ALA A 1 95 ? 30.464 -14.522 -15.674 1.00 81.31 95 ALA A CA 1
ATOM 787 C C . ALA A 1 95 ? 31.532 -15.626 -15.785 1.00 81.31 95 ALA A C 1
ATOM 789 O O . ALA A 1 95 ? 32.422 -15.524 -16.626 1.00 81.31 95 ALA A O 1
ATOM 790 N N . GLU A 1 96 ? 31.400 -16.715 -15.025 1.00 78.56 96 GLU A N 1
ATOM 791 C CA . GLU A 1 96 ? 32.295 -17.880 -15.101 1.00 78.56 96 GLU A CA 1
ATOM 792 C C . GLU A 1 96 ? 32.198 -18.614 -16.450 1.00 78.56 96 GLU A C 1
ATOM 794 O O . GLU A 1 96 ? 33.200 -19.105 -16.965 1.00 78.56 96 GLU A O 1
ATOM 799 N N . GLN A 1 97 ? 31.011 -18.665 -17.065 1.00 73.94 97 GLN A N 1
ATOM 800 C CA . GLN A 1 97 ? 30.836 -19.215 -18.420 1.00 73.94 97 GLN A CA 1
ATOM 801 C C . GLN A 1 97 ? 31.398 -18.293 -19.515 1.00 73.94 97 GLN A C 1
ATOM 803 O O . GLN A 1 97 ? 31.636 -18.741 -20.639 1.00 73.94 97 GLN A O 1
ATOM 808 N N . LEU A 1 98 ? 31.568 -17.003 -19.211 1.00 62.88 98 LEU A N 1
ATOM 809 C CA . LEU A 1 98 ? 32.101 -15.997 -20.125 1.00 62.88 98 LEU A CA 1
ATOM 810 C C . LEU A 1 98 ? 33.624 -15.892 -20.084 1.00 62.88 98 LEU A C 1
ATOM 812 O O . LEU A 1 98 ? 34.159 -15.215 -20.959 1.00 62.88 98 LEU A O 1
ATOM 816 N N . GLU A 1 99 ? 34.323 -16.550 -19.150 1.00 53.91 99 GLU A N 1
ATOM 817 C CA . GLU A 1 99 ? 35.779 -16.687 -19.230 1.00 53.91 99 GLU A CA 1
ATOM 818 C C . GLU A 1 99 ? 36.143 -17.598 -20.411 1.00 53.91 99 GLU A C 1
ATOM 820 O O . GLU A 1 99 ? 35.980 -18.822 -20.342 1.00 53.91 99 GLU A O 1
ATOM 825 N N . PRO A 1 100 ? 36.664 -17.052 -21.525 1.00 51.16 100 PRO A N 1
ATOM 826 C CA . PRO A 1 100 ? 37.192 -17.886 -22.576 1.00 51.16 100 PRO A CA 1
ATOM 827 C C . PRO A 1 100 ? 38.522 -18.423 -22.062 1.00 51.16 100 PRO A C 1
ATOM 829 O O . PRO A 1 100 ? 39.367 -17.673 -21.568 1.00 51.16 100 PRO A O 1
ATOM 832 N N . SER A 1 101 ? 38.743 -19.719 -22.250 1.00 49.78 101 SER A N 1
ATOM 833 C CA . SER A 1 101 ? 40.081 -20.294 -22.325 1.00 49.78 101 SER A CA 1
ATOM 834 C C . SER A 1 101 ? 41.028 -19.312 -23.029 1.00 49.78 101 SER A C 1
ATOM 836 O O . SER A 1 101 ? 40.870 -19.065 -24.228 1.00 49.78 101 SER A O 1
ATOM 838 N N . TYR A 1 102 ? 41.984 -18.734 -22.298 1.00 43.78 102 TYR A N 1
ATOM 839 C CA . TYR A 1 102 ? 43.051 -17.911 -22.864 1.00 43.78 102 TYR A CA 1
ATOM 840 C C . TYR A 1 102 ? 43.931 -18.800 -23.759 1.00 43.78 102 TYR A C 1
ATOM 842 O O . TYR A 1 102 ? 44.970 -19.309 -23.348 1.00 43.78 102 TYR A O 1
ATOM 850 N N . SER A 1 103 ? 43.511 -19.020 -25.004 1.00 45.72 103 SER A N 1
ATOM 851 C CA . SER A 1 103 ? 44.421 -19.372 -26.084 1.00 45.72 103 SER A CA 1
ATOM 852 C C . SER A 1 103 ? 45.026 -18.072 -26.595 1.00 45.72 103 SER A C 1
ATOM 854 O O . SER A 1 103 ? 44.300 -17.209 -27.087 1.00 45.72 103 SER A O 1
ATOM 856 N N . HIS A 1 104 ? 46.343 -17.934 -26.456 1.00 48.38 104 HIS A N 1
ATOM 857 C CA . HIS A 1 104 ? 47.140 -16.867 -27.050 1.00 48.38 104 HIS A CA 1
ATOM 858 C C . HIS A 1 1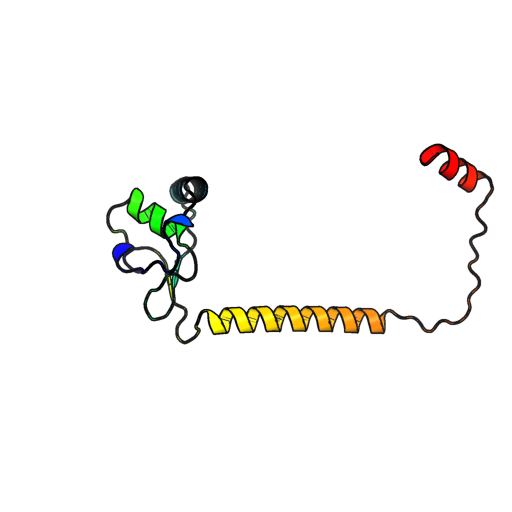04 ? 46.739 -16.620 -28.513 1.00 48.38 104 HIS A C 1
ATOM 860 O O . HIS A 1 104 ? 47.132 -17.369 -29.403 1.00 48.38 104 HIS A O 1
ATOM 866 N N . HIS A 1 105 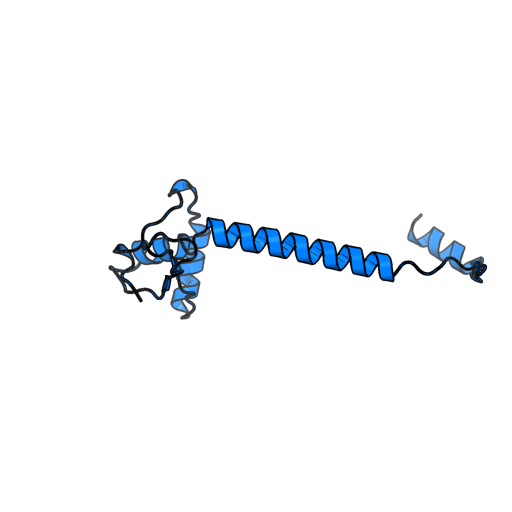? 45.996 -15.547 -28.763 1.00 43.59 105 HIS A N 1
ATOM 867 C CA . HIS A 1 105 ? 45.940 -14.916 -30.071 1.00 43.59 105 HIS A CA 1
ATOM 868 C C . HIS A 1 105 ? 46.454 -13.492 -29.904 1.00 43.59 105 HIS A C 1
ATOM 870 O O . HIS A 1 105 ? 45.867 -12.678 -29.194 1.00 43.59 105 HIS A O 1
ATOM 876 N N . GLU A 1 106 ? 47.607 -13.229 -30.515 1.00 48.91 106 GLU A N 1
ATOM 877 C CA . GLU A 1 106 ? 48.163 -11.891 -30.667 1.00 48.91 106 GLU A CA 1
ATOM 878 C C . GLU A 1 106 ? 47.099 -10.968 -31.279 1.00 48.91 106 GLU A C 1
ATOM 880 O O . GLU A 1 106 ? 46.478 -11.291 -32.294 1.00 48.91 106 GLU A O 1
ATOM 885 N N . SER A 1 107 ? 46.856 -9.831 -30.626 1.00 43.16 107 SER A N 1
ATOM 886 C CA . SER A 1 107 ? 45.929 -8.809 -31.109 1.00 43.16 107 SER A CA 1
ATOM 887 C C . SER A 1 107 ? 46.470 -8.196 -32.409 1.00 43.16 107 SER A C 1
ATOM 889 O O . SER A 1 107 ? 47.610 -7.731 -32.413 1.00 43.16 107 SER A O 1
ATOM 891 N N . PRO A 1 108 ? 45.686 -8.130 -33.502 1.00 51.03 108 PRO A N 1
ATOM 892 C CA . PRO A 1 108 ? 46.141 -7.550 -34.764 1.00 51.03 108 PRO A CA 1
ATOM 893 C C . PRO A 1 108 ? 46.033 -6.016 -34.790 1.00 51.03 108 PRO A C 1
ATOM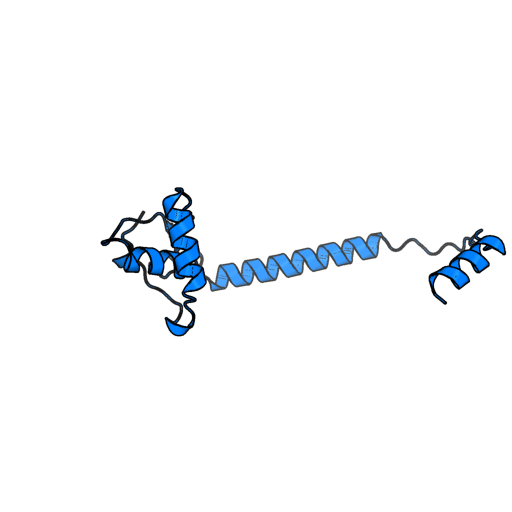 895 O O . PRO A 1 108 ? 46.279 -5.401 -35.826 1.00 51.03 108 PRO A O 1
ATOM 898 N N . TYR A 1 109 ? 45.635 -5.376 -33.688 1.00 50.78 109 TYR A N 1
ATOM 899 C CA . TYR A 1 109 ? 45.408 -3.935 -33.661 1.00 50.78 109 TYR A CA 1
ATOM 900 C C . TYR A 1 109 ? 46.718 -3.172 -33.463 1.00 50.78 109 TYR A C 1
ATOM 902 O O . TYR A 1 109 ? 47.077 -2.779 -32.355 1.00 50.78 109 TYR A O 1
ATOM 910 N N . VAL A 1 110 ? 47.418 -2.938 -34.571 1.00 59.59 110 VAL A N 1
ATOM 911 C CA . VAL A 1 110 ? 48.393 -1.851 -34.674 1.00 59.59 110 VAL A CA 1
ATOM 912 C C . VAL A 1 110 ? 47.595 -0.552 -34.777 1.00 59.59 110 VAL A C 1
ATOM 914 O O . VAL A 1 110 ? 46.919 -0.317 -35.777 1.00 59.59 110 VAL A O 1
ATOM 917 N N . ILE A 1 111 ? 47.630 0.263 -33.721 1.00 58.47 111 ILE A N 1
ATOM 918 C CA . ILE A 1 111 ? 47.081 1.623 -33.743 1.00 58.47 111 ILE A CA 1
ATOM 919 C C . ILE A 1 111 ? 47.891 2.406 -34.777 1.00 58.47 111 ILE A C 1
ATOM 921 O O . ILE A 1 111 ? 49.117 2.453 -34.692 1.00 58.47 111 ILE A O 1
ATOM 925 N N . THR A 1 112 ? 47.220 2.961 -35.782 1.00 68.19 112 THR A N 1
ATOM 926 C CA . THR A 1 112 ? 47.879 3.793 -36.792 1.00 68.19 112 THR A CA 1
ATOM 927 C C . THR A 1 112 ? 48.105 5.200 -36.244 1.00 68.19 112 THR A C 1
ATOM 929 O O . THR A 1 112 ? 47.326 5.675 -35.416 1.00 68.19 112 THR A O 1
ATOM 932 N N . ASP A 1 113 ? 49.136 5.891 -36.735 1.00 67.06 113 ASP A N 1
ATOM 933 C CA . ASP A 1 113 ? 49.506 7.241 -36.276 1.00 67.06 113 ASP A CA 1
ATOM 934 C C . ASP A 1 113 ? 48.319 8.235 -36.326 1.00 67.06 113 ASP A C 1
ATOM 936 O O . ASP A 1 113 ? 48.169 9.092 -35.457 1.00 67.06 113 ASP A O 1
ATOM 940 N N . GLU A 1 114 ? 47.394 8.063 -37.280 1.00 58.06 114 GLU A N 1
ATOM 941 C CA . GLU A 1 114 ? 46.169 8.873 -37.398 1.00 58.06 114 GLU A CA 1
ATOM 942 C C . GLU A 1 114 ? 45.180 8.678 -36.234 1.00 58.06 114 GLU A C 1
ATOM 944 O O . GLU A 1 114 ? 44.477 9.613 -35.841 1.00 58.06 114 GLU A O 1
ATOM 949 N N . GLN A 1 115 ? 45.106 7.472 -35.665 1.00 58.62 115 GLN A N 1
ATOM 950 C CA . GLN A 1 115 ? 44.245 7.191 -34.514 1.00 58.62 115 GLN A CA 1
ATOM 951 C C . GLN A 1 115 ? 44.838 7.761 -33.223 1.00 58.62 115 GLN A C 1
ATOM 953 O O . GLN A 1 115 ? 44.092 8.180 -32.336 1.00 58.62 115 GLN A O 1
ATOM 958 N N . GLU A 1 116 ? 46.165 7.828 -33.132 1.00 69.12 116 GLU A N 1
ATOM 959 C CA . GLU A 1 116 ? 46.857 8.412 -31.987 1.00 69.12 116 GLU A CA 1
ATOM 960 C C . GLU A 1 116 ? 46.645 9.937 -31.913 1.00 69.12 116 GLU A C 1
ATOM 962 O O . GLU A 1 116 ? 46.376 10.473 -30.833 1.00 69.12 116 GLU A O 1
ATOM 967 N N . ASP A 1 117 ? 46.662 10.626 -33.059 1.00 67.31 117 ASP A N 1
ATOM 968 C CA . ASP A 1 117 ? 46.391 12.068 -33.147 1.00 67.31 117 ASP A CA 1
ATOM 969 C C . ASP A 1 117 ? 44.937 12.422 -32.797 1.00 67.31 117 ASP A C 1
ATOM 971 O O . ASP A 1 117 ? 44.683 13.398 -32.082 1.00 67.31 117 ASP A O 1
ATOM 975 N N . TRP A 1 118 ? 43.966 11.600 -33.214 1.00 68.38 118 TRP A N 1
ATOM 976 C CA . TRP A 1 118 ? 42.558 11.807 -32.852 1.00 68.38 118 TRP A CA 1
ATOM 977 C C . TRP A 1 118 ? 42.327 11.716 -31.336 1.00 68.38 118 TRP A C 1
ATOM 979 O O . TRP A 1 118 ? 41.571 12.510 -30.769 1.00 68.38 118 TRP A O 1
ATOM 989 N N . ILE A 1 119 ? 42.999 10.775 -30.664 1.00 65.06 119 ILE A N 1
ATOM 990 C CA . ILE A 1 119 ? 42.883 10.581 -29.212 1.00 65.06 119 ILE A CA 1
ATOM 991 C C . ILE A 1 119 ? 43.527 11.752 -28.462 1.00 65.06 119 ILE A C 1
ATOM 993 O O . ILE A 1 119 ? 42.911 12.301 -27.544 1.00 65.06 119 ILE A O 1
ATOM 997 N N . LYS A 1 120 ? 44.723 12.186 -28.881 1.00 68.94 120 LYS A N 1
ATOM 998 C CA . LYS A 1 120 ? 45.434 13.314 -28.256 1.00 68.94 120 LYS A CA 1
ATOM 999 C C . LYS A 1 120 ? 44.660 14.626 -28.366 1.00 68.94 120 LYS A C 1
ATOM 1001 O O . LYS A 1 120 ? 44.672 15.407 -27.425 1.00 68.94 120 LYS A O 1
ATOM 1006 N N . HIS A 1 121 ? 43.950 14.858 -29.471 1.00 64.00 121 HIS A N 1
ATOM 1007 C CA . HIS A 1 121 ? 43.193 16.098 -29.662 1.00 64.00 121 HIS A CA 1
ATOM 1008 C C . HIS A 1 121 ? 41.854 16.135 -28.909 1.00 64.00 121 HIS A C 1
ATOM 1010 O O . HIS A 1 121 ? 41.313 17.210 -28.660 1.00 64.00 121 HIS A O 1
ATOM 1016 N N . ARG A 1 122 ? 41.289 14.970 -28.564 1.00 54.59 122 ARG A N 1
ATOM 1017 C CA . ARG A 1 122 ? 39.964 14.873 -27.931 1.00 54.59 122 ARG A CA 1
ATOM 1018 C C . ARG A 1 122 ? 40.008 14.794 -26.406 1.00 54.59 122 ARG A C 1
ATOM 1020 O O . ARG A 1 122 ? 39.016 15.132 -25.764 1.00 54.59 122 ARG A O 1
ATOM 1027 N N . PHE A 1 123 ? 41.122 14.338 -25.843 1.00 59.88 123 PHE A N 1
ATOM 1028 C CA . PHE A 1 123 ? 41.269 14.103 -24.404 1.00 59.88 123 PHE A CA 1
ATOM 1029 C C . PHE A 1 123 ? 42.483 14.813 -23.776 1.00 59.88 123 PHE A C 1
ATOM 1031 O O . PHE A 1 123 ? 42.761 14.578 -22.601 1.00 59.88 123 PHE A O 1
ATOM 1038 N N . GLY A 1 124 ? 43.195 15.646 -24.547 1.00 48.69 124 GLY A N 1
ATOM 1039 C CA . GLY A 1 124 ? 44.332 16.467 -24.109 1.00 48.69 124 GLY A CA 1
ATOM 1040 C C . GLY A 1 124 ? 43.964 17.919 -23.844 1.00 48.69 124 GLY A C 1
ATOM 1041 O O . GLY A 1 124 ? 43.128 18.461 -24.601 1.00 48.69 124 GLY 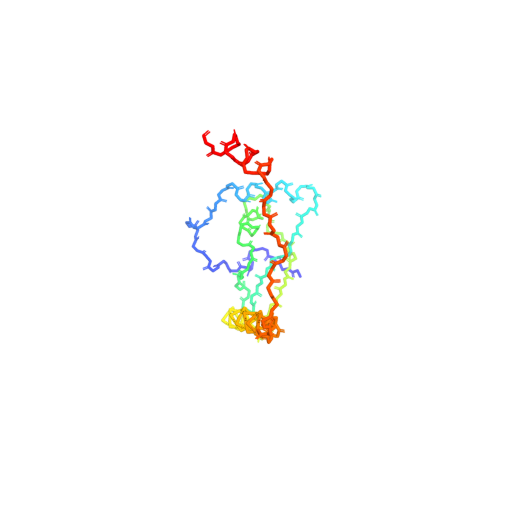A O 1
#

Sequence (124 aa):
MELASNLQPCQNQEDYQHEKITRKYEMFKVGQFDPIIVDYQMNIVCGHHRHQMILDYYDDTPVPIICMEGVGIEDVVKYYESYCLHNDAQMDWLAEQLEPSYSHHESPYVITDEQEDWIKHRFG

Nearest PDB structures (foldseek):
  5k5d-assembly3_C  TM=6.116E-01  e=8.530E-03  Saccharolobus solfataricus 98/2
  5k5d-assembly1_A  TM=6.195E-01  e=2.198E-02  Saccharolobus solfataricus 98/2
  5k5d-assembly2_B  TM=5.907E-01  e=3.083E-02  Saccharolobus solfataricus 98/2
  5k5a-assembly1_B  TM=6.559E-01  e=1.365E-01  Saccharolobus solfataricus 98/2

Radius of gyration: 27.19 Å; Cα contacts (8 Å, |Δi|>4): 111; chains: 1; bounding box: 65×37×50 Å

Solvent-accessible surface area (backbone atoms only — not comparable to full-atom values): 7461 Å² total; per-residue (Å²): 104,45,49,52,80,70,50,39,74,74,69,63,76,87,77,62,53,66,70,58,21,54,52,44,49,60,37,42,77,76,71,50,73,83,59,33,31,21,34,79,83,34,37,43,76,43,46,64,51,54,53,51,38,42,68,76,76,42,72,86,43,75,37,56,54,45,70,35,72,96,47,54,72,68,54,55,50,53,49,51,54,52,50,51,54,52,51,52,53,51,53,51,53,52,52,62,71,62,59,68,82,86,69,93,69,85,79,85,77,74,82,48,73,73,58,55,52,55,50,51,68,73,78,101

Mean predicted aligned error: 14.95 Å

pLDDT: mean 80.49, std 14.74, range [43.16, 95.19]

Foldseek 3Di:
DAWLVQAA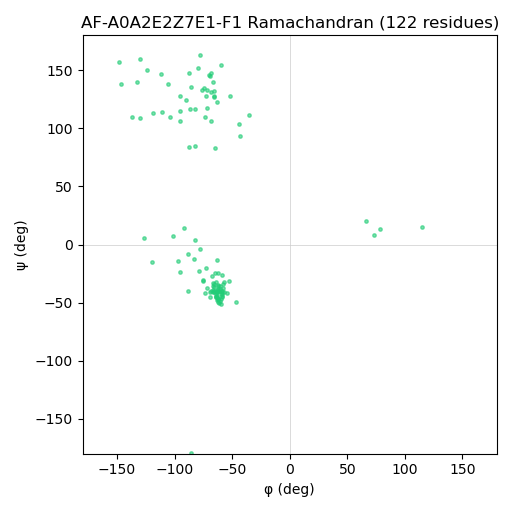EPDDPVVADPVLLVVLLVCVVVVDDDAFEAEPSRYTPDCVSVSVNCVVPHDRDDTHYDYDYPADVVNVVVVVVVVVVVVVVVVVVVVVVVDPDPDDDDDPDPPDPVNVVVVVVPPD